Protein AF-A0A662RZT6-F1 (afdb_monomer)

Structure (mmCIF, N/CA/C/O backbone):
data_AF-A0A662RZT6-F1
#
_entry.id   AF-A0A662RZT6-F1
#
loop_
_atom_site.group_PDB
_atom_site.id
_atom_site.type_symbol
_atom_site.label_atom_id
_atom_site.label_alt_id
_atom_site.label_comp_id
_atom_site.label_asym_id
_atom_site.label_entity_id
_atom_site.label_seq_id
_atom_site.pdbx_PDB_ins_code
_atom_site.Cartn_x
_atom_site.Cartn_y
_atom_site.Cartn_z
_atom_site.occupancy
_atom_site.B_iso_or_equiv
_atom_site.auth_seq_id
_atom_site.auth_comp_id
_atom_site.auth_asym_id
_atom_site.auth_atom_id
_atom_site.pdbx_PDB_model_num
ATOM 1 N N . MET A 1 1 ? 14.618 -0.360 -24.094 1.00 48.00 1 MET A N 1
ATOM 2 C CA . MET A 1 1 ? 14.496 -0.554 -22.631 1.00 48.00 1 MET A CA 1
ATOM 3 C C . MET A 1 1 ? 13.637 -1.782 -22.387 1.00 48.00 1 MET A C 1
ATOM 5 O O . MET A 1 1 ? 12.517 -1.811 -22.881 1.00 48.00 1 MET A O 1
ATOM 9 N N . ALA A 1 2 ? 14.147 -2.811 -21.708 1.00 60.41 2 ALA A N 1
ATOM 10 C CA . ALA A 1 2 ? 13.312 -3.949 -21.332 1.00 60.41 2 ALA A CA 1
ATOM 11 C C . ALA A 1 2 ? 12.306 -3.485 -20.268 1.00 60.41 2 ALA A C 1
ATOM 13 O O . ALA A 1 2 ? 12.702 -2.975 -19.222 1.00 60.41 2 ALA A O 1
ATOM 14 N N . ILE A 1 3 ? 11.010 -3.620 -20.546 1.00 63.59 3 ILE A N 1
ATOM 15 C CA . ILE A 1 3 ? 9.976 -3.421 -19.530 1.00 63.59 3 ILE A CA 1
ATOM 16 C C . ILE A 1 3 ? 10.113 -4.590 -18.557 1.00 63.59 3 ILE A C 1
ATOM 18 O O . ILE A 1 3 ? 9.762 -5.725 -18.884 1.00 63.59 3 ILE A O 1
ATOM 22 N N . GLU A 1 4 ? 10.671 -4.323 -17.379 1.00 83.94 4 GLU A N 1
ATOM 23 C CA . GLU A 1 4 ? 10.667 -5.280 -16.276 1.00 83.94 4 GLU A CA 1
ATOM 24 C C . GLU A 1 4 ? 9.227 -5.738 -16.023 1.00 83.94 4 GLU A C 1
ATOM 26 O O . GLU A 1 4 ? 8.323 -4.919 -15.850 1.00 83.94 4 GLU A O 1
ATOM 31 N N . ARG A 1 5 ? 8.995 -7.053 -16.057 1.00 95.00 5 ARG A N 1
ATOM 32 C CA . ARG A 1 5 ? 7.668 -7.643 -15.852 1.00 95.00 5 ARG A CA 1
ATOM 33 C C . ARG A 1 5 ? 7.359 -7.766 -14.367 1.00 95.00 5 ARG A C 1
ATOM 35 O O . ARG A 1 5 ? 8.250 -7.791 -13.522 1.00 95.00 5 ARG A O 1
ATOM 42 N N . CYS A 1 6 ? 6.077 -7.874 -14.051 1.00 97.12 6 CYS A N 1
ATOM 43 C CA . CYS A 1 6 ? 5.635 -8.161 -12.699 1.00 97.12 6 CYS A CA 1
ATOM 44 C C . CYS A 1 6 ? 6.157 -9.527 -12.213 1.00 97.12 6 CYS A C 1
ATOM 46 O O . CYS A 1 6 ? 6.017 -10.529 -12.902 1.00 97.12 6 CYS A O 1
ATOM 48 N N . LEU A 1 7 ? 6.643 -9.604 -10.971 1.00 96.31 7 LEU A N 1
ATOM 49 C CA . LEU A 1 7 ? 7.084 -10.870 -10.356 1.00 96.31 7 LEU A CA 1
ATOM 50 C C . LEU A 1 7 ? 6.007 -11.974 -10.290 1.00 96.31 7 LEU A C 1
ATOM 52 O O . LEU A 1 7 ? 6.336 -13.142 -10.122 1.00 96.31 7 LEU A O 1
ATOM 56 N N . TYR A 1 8 ? 4.723 -11.617 -10.381 1.00 96.69 8 TYR A N 1
ATOM 57 C CA . TYR A 1 8 ? 3.598 -12.542 -10.193 1.00 96.69 8 TYR A CA 1
ATOM 58 C C . TYR A 1 8 ? 2.746 -12.756 -11.450 1.00 96.69 8 TYR A C 1
ATOM 60 O O . TYR A 1 8 ? 1.837 -13.583 -11.438 1.00 96.69 8 TYR A O 1
ATOM 68 N N . CYS A 1 9 ? 2.969 -11.987 -12.520 1.00 96.19 9 CYS A N 1
ATOM 69 C CA . CYS A 1 9 ? 2.218 -12.122 -13.769 1.00 96.19 9 CYS A CA 1
ATOM 70 C C . CYS A 1 9 ? 2.995 -11.526 -14.946 1.00 96.19 9 CYS A C 1
ATOM 72 O O . CYS A 1 9 ? 4.034 -10.911 -14.770 1.00 96.19 9 CYS A O 1
ATOM 74 N N . GLN A 1 10 ? 2.466 -11.639 -16.160 1.00 94.44 10 GLN A N 1
ATOM 75 C CA . GLN A 1 10 ? 3.192 -11.203 -17.359 1.00 94.44 10 GLN A CA 1
ATOM 76 C C . GLN A 1 10 ? 3.021 -9.713 -17.709 1.00 94.44 10 GLN A C 1
ATOM 78 O O . GLN A 1 10 ? 3.618 -9.246 -18.676 1.00 94.44 10 GLN A O 1
ATOM 83 N N . ARG A 1 11 ? 2.227 -8.958 -16.936 1.00 95.81 11 ARG A N 1
ATOM 84 C CA . ARG A 1 11 ? 2.020 -7.515 -17.154 1.00 95.81 11 ARG A CA 1
ATOM 85 C C . ARG A 1 11 ? 3.288 -6.701 -16.838 1.00 95.81 11 ARG A C 1
ATOM 87 O O . ARG A 1 11 ? 4.116 -7.167 -16.047 1.00 95.81 11 ARG A O 1
ATOM 94 N N . PRO A 1 12 ? 3.418 -5.479 -17.390 1.00 96.00 12 PRO A N 1
ATOM 95 C CA . PRO A 1 12 ? 4.461 -4.531 -17.002 1.00 96.00 12 PRO A CA 1
ATOM 96 C C . PRO A 1 12 ? 4.555 -4.350 -15.481 1.00 96.00 12 PRO A C 1
ATOM 98 O O . PRO A 1 12 ? 3.544 -4.232 -14.786 1.00 96.00 12 PRO A O 1
ATOM 101 N N . GLY A 1 13 ? 5.776 -4.371 -14.9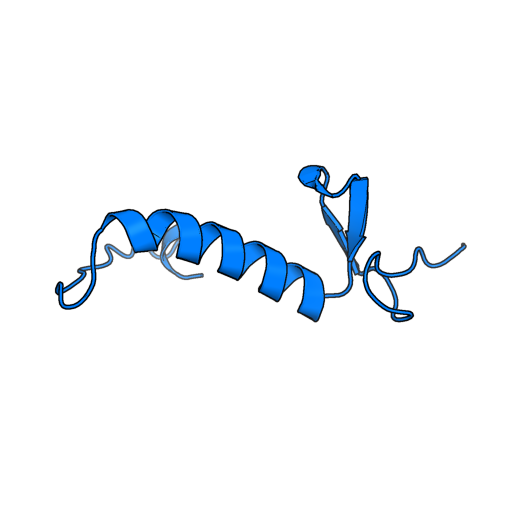55 1.00 95.88 13 GLY A N 1
ATOM 102 C CA . GLY A 1 13 ? 6.080 -4.031 -13.575 1.00 95.88 13 GLY A CA 1
ATOM 103 C C . GLY A 1 13 ? 6.166 -2.516 -13.426 1.00 95.88 13 GLY A C 1
ATOM 104 O O . GLY A 1 13 ? 7.102 -1.895 -13.920 1.00 95.88 13 GLY A O 1
ATOM 105 N N . GLU A 1 14 ? 5.191 -1.9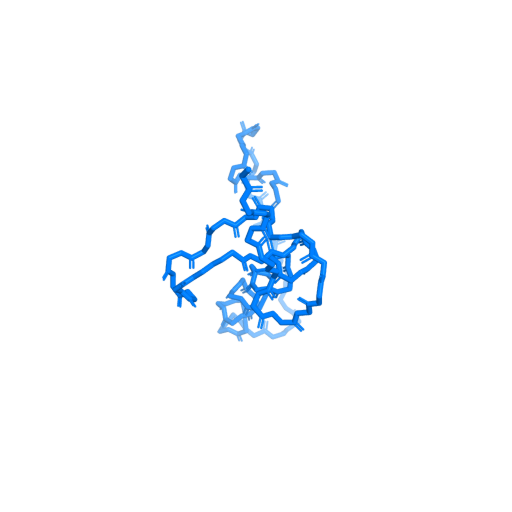29 -12.742 1.00 96.19 14 GLU A N 1
ATOM 106 C CA . GLU A 1 14 ? 5.075 -0.477 -12.549 1.00 96.19 14 GLU A CA 1
ATOM 107 C C . GLU A 1 14 ? 5.755 -0.022 -11.248 1.00 96.19 14 GLU A C 1
ATOM 109 O O . GLU A 1 14 ? 6.334 1.058 -11.188 1.00 96.19 14 GLU A O 1
ATOM 114 N N . HIS A 1 15 ? 5.733 -0.869 -10.211 1.00 96.12 15 HIS A N 1
ATOM 115 C CA . HIS A 1 15 ? 6.189 -0.526 -8.861 1.00 96.12 15 HIS A CA 1
ATOM 116 C C . HIS A 1 15 ? 7.341 -1.426 -8.437 1.00 96.12 15 HIS A C 1
ATOM 118 O O . HIS A 1 15 ? 7.157 -2.639 -8.331 1.00 96.12 15 HIS A O 1
ATOM 124 N N . PHE A 1 16 ? 8.512 -0.860 -8.142 1.00 96.19 16 PHE A N 1
ATOM 125 C CA . PHE A 1 16 ? 9.604 -1.616 -7.525 1.00 96.19 16 PHE A CA 1
ATOM 126 C C . PHE A 1 16 ? 9.337 -1.809 -6.032 1.00 96.19 16 PHE A C 1
ATOM 128 O O . PHE A 1 16 ? 9.124 -0.844 -5.299 1.00 96.19 16 PHE A O 1
ATOM 135 N N . VAL A 1 17 ? 9.350 -3.060 -5.569 1.00 96.06 17 VAL A N 1
ATOM 136 C CA . VAL A 1 17 ? 9.146 -3.398 -4.158 1.00 96.06 17 VAL A CA 1
ATOM 137 C C . VAL A 1 17 ? 10.426 -4.042 -3.624 1.00 96.06 17 VAL A C 1
ATOM 139 O O . VAL A 1 17 ? 10.634 -5.235 -3.850 1.00 96.06 17 VAL A O 1
ATOM 142 N N . PRO A 1 18 ? 11.256 -3.311 -2.851 1.00 95.06 18 PRO A N 1
ATOM 143 C CA . PRO A 1 18 ? 12.537 -3.827 -2.359 1.00 95.06 18 PRO A CA 1
ATOM 144 C C . PRO A 1 18 ? 12.403 -5.141 -1.581 1.00 95.06 18 PRO A C 1
ATOM 146 O O . PRO A 1 18 ? 13.152 -6.083 -1.794 1.00 95.06 18 PRO A O 1
ATOM 149 N N . ASN A 1 19 ? 11.363 -5.249 -0.749 1.00 94.88 19 ASN A N 1
ATOM 150 C CA . ASN A 1 19 ? 11.070 -6.448 0.047 1.00 94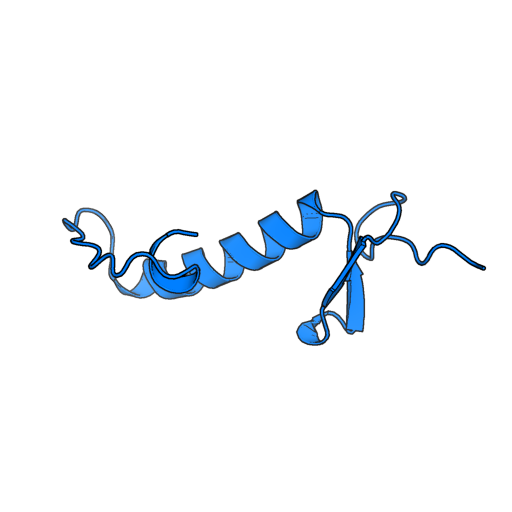.88 19 ASN A CA 1
ATOM 151 C C . ASN A 1 19 ? 10.698 -7.691 -0.786 1.00 94.88 19 ASN A C 1
ATOM 153 O O . ASN A 1 19 ? 10.593 -8.778 -0.227 1.00 94.88 19 ASN A O 1
ATOM 157 N N . LEU A 1 20 ? 10.392 -7.522 -2.074 1.00 94.19 20 LEU A N 1
ATOM 158 C CA . LEU A 1 20 ? 10.120 -8.614 -3.011 1.00 94.19 20 LEU A CA 1
ATOM 159 C C . LEU A 1 20 ? 11.267 -8.814 -4.012 1.00 94.19 20 LEU A C 1
ATOM 161 O O . LEU A 1 20 ? 11.208 -9.751 -4.799 1.00 94.19 20 LEU A O 1
ATOM 165 N N . GLY A 1 21 ? 12.284 -7.945 -3.997 1.00 94.25 21 GLY A N 1
ATOM 166 C CA . GLY A 1 21 ? 13.435 -8.023 -4.895 1.00 94.25 21 GLY A CA 1
ATOM 167 C C . GLY A 1 21 ? 13.134 -7.701 -6.362 1.00 94.25 21 GLY A C 1
ATOM 168 O O . GLY A 1 21 ? 13.904 -8.099 -7.227 1.00 94.25 21 GLY A O 1
ATOM 169 N N . GLY A 1 22 ? 12.031 -7.012 -6.676 1.00 94.88 22 GLY A N 1
ATOM 170 C CA . GLY A 1 22 ? 11.673 -6.732 -8.071 1.00 94.88 22 GLY A CA 1
ATOM 171 C C . GLY A 1 22 ? 10.416 -5.886 -8.255 1.00 94.88 22 GLY A C 1
ATOM 172 O O . GLY A 1 22 ? 9.808 -5.418 -7.286 1.00 94.88 22 GLY A O 1
ATOM 173 N N . LYS A 1 23 ? 10.030 -5.677 -9.521 1.00 96.69 23 LYS A N 1
ATOM 174 C CA . LYS A 1 23 ? 8.841 -4.899 -9.887 1.00 96.69 23 LYS A CA 1
ATOM 175 C C . LYS A 1 23 ? 7.562 -5.728 -9.915 1.00 96.69 23 LYS A C 1
ATOM 177 O O . LYS A 1 23 ? 7.542 -6.907 -10.259 1.00 96.69 23 LYS A O 1
ATOM 182 N N . VAL A 1 24 ? 6.448 -5.091 -9.585 1.00 97.19 24 VAL A N 1
ATOM 183 C CA . VAL A 1 24 ? 5.102 -5.667 -9.654 1.00 97.19 24 VAL A CA 1
ATOM 184 C C . VAL A 1 24 ? 4.149 -4.709 -10.365 1.00 97.19 24 VAL A C 1
ATOM 186 O O . VAL A 1 24 ? 4.348 -3.496 -10.342 1.00 97.19 24 VAL A O 1
ATOM 189 N N . CYS A 1 25 ? 3.111 -5.241 -11.011 1.00 97.44 25 CYS A N 1
ATOM 190 C CA . CYS A 1 25 ? 2.035 -4.409 -11.551 1.00 97.44 25 CYS A CA 1
ATOM 191 C C . CYS A 1 25 ? 1.213 -3.790 -10.409 1.00 97.44 25 CYS A C 1
ATOM 193 O O . CYS A 1 25 ? 1.235 -4.293 -9.278 1.00 97.44 25 CYS A O 1
ATOM 195 N N . THR A 1 26 ? 0.444 -2.741 -10.707 1.00 97.50 26 THR A N 1
ATOM 196 C CA . THR A 1 26 ? -0.380 -2.021 -9.718 1.00 97.50 26 THR A CA 1
ATOM 197 C C . THR A 1 26 ? -1.286 -2.947 -8.893 1.00 97.50 26 THR A C 1
ATOM 199 O O . THR A 1 26 ? -1.377 -2.819 -7.672 1.00 97.50 26 THR A O 1
ATOM 202 N N . GLU A 1 27 ? -1.896 -3.956 -9.514 1.00 98.25 27 GLU A N 1
ATOM 203 C CA . GLU A 1 27 ? -2.762 -4.910 -8.810 1.00 98.25 27 GLU A CA 1
ATOM 204 C C . GLU A 1 27 ? -1.998 -5.746 -7.768 1.00 98.25 27 GLU A C 1
ATOM 206 O O . GLU A 1 27 ? -2.426 -5.886 -6.617 1.00 98.25 27 GLU A O 1
ATOM 211 N N . HIS A 1 28 ? -0.831 -6.272 -8.148 1.00 97.94 28 HIS A N 1
ATOM 212 C CA . HIS A 1 28 ? 0.001 -7.061 -7.245 1.00 97.94 28 HIS A CA 1
ATOM 213 C C . HIS A 1 28 ? 0.665 -6.197 -6.168 1.00 97.94 28 HIS A C 1
ATOM 215 O O . HIS A 1 28 ? 0.825 -6.670 -5.040 1.00 97.94 28 HIS A O 1
ATOM 221 N N . PHE A 1 29 ? 0.962 -4.927 -6.462 1.00 97.81 29 PHE A N 1
ATOM 222 C CA . PHE A 1 29 ? 1.374 -3.948 -5.458 1.00 97.81 29 PHE A CA 1
ATOM 223 C C . PHE A 1 29 ? 0.276 -3.716 -4.410 1.00 97.81 29 PHE A C 1
ATOM 225 O O . PHE A 1 29 ? 0.524 -3.863 -3.212 1.00 97.81 29 PHE A O 1
ATOM 232 N N . LEU A 1 30 ? -0.963 -3.443 -4.833 1.00 97.94 30 LEU A N 1
ATOM 233 C CA . LEU A 1 30 ? -2.087 -3.221 -3.918 1.00 97.94 30 LEU A CA 1
ATOM 234 C C . LEU A 1 30 ? -2.397 -4.464 -3.080 1.00 97.94 30 LEU A C 1
ATOM 236 O O . LEU A 1 30 ? -2.637 -4.360 -1.874 1.00 97.94 30 LEU A O 1
ATOM 240 N N . ARG A 1 31 ? -2.348 -5.660 -3.680 1.00 97.94 31 ARG A N 1
ATOM 241 C CA . ARG A 1 31 ? -2.504 -6.924 -2.946 1.00 97.94 31 ARG A CA 1
ATOM 242 C C . ARG A 1 31 ? -1.412 -7.092 -1.891 1.00 97.94 31 ARG A C 1
ATOM 244 O O . ARG A 1 31 ? -1.712 -7.470 -0.755 1.00 97.94 31 ARG A O 1
ATOM 251 N N . TYR A 1 32 ? -0.163 -6.806 -2.253 1.00 97.31 32 TYR A N 1
ATOM 252 C CA . TYR A 1 32 ? 0.976 -6.837 -1.344 1.00 97.31 32 TYR A CA 1
ATOM 253 C C . TYR A 1 32 ? 0.794 -5.857 -0.175 1.00 97.31 32 TYR A C 1
ATOM 255 O O . TYR A 1 32 ? 0.873 -6.267 0.988 1.00 97.31 32 TYR A O 1
ATOM 263 N N . PHE A 1 33 ? 0.467 -4.597 -0.468 1.00 96.94 33 PHE A N 1
ATOM 264 C CA . PHE A 1 33 ? 0.247 -3.547 0.524 1.00 96.94 33 PHE A CA 1
ATOM 265 C C . PHE A 1 33 ? -0.888 -3.911 1.492 1.00 96.94 33 PHE A C 1
ATOM 267 O O . PHE A 1 33 ? -0.672 -4.009 2.704 1.00 96.94 33 PHE A O 1
ATOM 274 N N . ARG A 1 34 ? -2.072 -4.253 0.965 1.00 97.38 34 ARG A N 1
ATOM 275 C CA . ARG A 1 34 ? -3.244 -4.647 1.767 1.00 97.38 34 ARG A CA 1
ATOM 276 C C . ARG A 1 34 ? -2.962 -5.860 2.649 1.00 97.38 34 ARG A C 1
ATOM 278 O O . ARG A 1 34 ? -3.433 -5.913 3.783 1.00 97.38 34 ARG A O 1
ATOM 285 N N . LYS A 1 35 ? -2.172 -6.836 2.179 1.00 97.06 35 LYS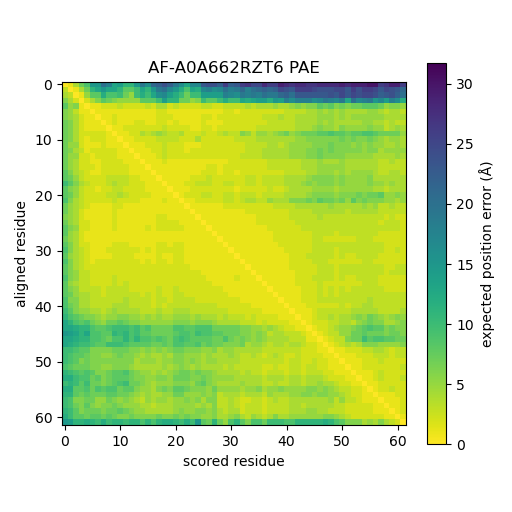 A N 1
ATOM 286 C CA . LYS A 1 35 ? -1.782 -8.005 2.987 1.00 97.06 35 LYS A CA 1
ATOM 287 C C . LYS A 1 35 ? -0.949 -7.598 4.207 1.00 97.06 35 LYS A C 1
ATOM 289 O O . LYS A 1 35 ? -1.145 -8.178 5.277 1.00 97.06 35 LYS A O 1
ATOM 294 N N . ARG A 1 36 ? -0.056 -6.609 4.076 1.00 95.94 36 ARG A N 1
ATOM 295 C CA . ARG A 1 36 ? 0.737 -6.076 5.200 1.00 95.94 36 ARG A CA 1
ATOM 296 C C . ARG A 1 36 ? -0.145 -5.316 6.186 1.00 95.94 36 ARG A C 1
ATOM 298 O O . ARG A 1 36 ? -0.104 -5.640 7.370 1.00 95.94 36 ARG A O 1
ATOM 305 N N . VAL A 1 37 ? -1.008 -4.421 5.699 1.00 95.56 37 VAL A N 1
ATOM 306 C CA . VAL A 1 37 ? -1.974 -3.688 6.539 1.00 95.56 37 VAL A CA 1
ATOM 307 C C . VAL A 1 37 ? -2.877 -4.664 7.300 1.00 95.56 37 VAL A C 1
ATOM 309 O O . VAL A 1 37 ? -2.943 -4.634 8.527 1.00 95.56 37 VAL A O 1
ATOM 312 N N . LYS A 1 38 ? -3.481 -5.637 6.605 1.00 95.44 38 LYS A N 1
ATOM 313 C CA . LYS A 1 38 ? -4.338 -6.666 7.217 1.00 95.44 38 LYS A CA 1
ATOM 314 C C . LYS A 1 38 ? -3.602 -7.501 8.266 1.00 95.44 38 LYS A C 1
ATOM 316 O O . LYS A 1 38 ? -4.209 -7.890 9.261 1.00 95.44 38 LYS A O 1
ATOM 321 N N . ARG A 1 39 ? -2.312 -7.800 8.069 1.00 95.25 39 ARG A N 1
ATOM 322 C CA . ARG A 1 39 ? -1.502 -8.534 9.057 1.00 95.25 39 ARG A CA 1
ATOM 323 C C . ARG A 1 39 ? -1.356 -7.746 10.359 1.00 95.25 39 ARG A C 1
ATOM 325 O O . ARG A 1 39 ? -1.429 -8.358 11.420 1.00 95.25 39 ARG A O 1
ATOM 332 N N . VAL A 1 40 ? -1.176 -6.430 10.273 1.00 93.94 40 VAL A N 1
ATOM 333 C CA . VAL A 1 40 ? -1.099 -5.552 11.448 1.00 93.94 40 VAL A CA 1
ATOM 334 C C . VAL A 1 40 ? -2.470 -5.446 12.117 1.00 93.94 40 VAL A C 1
ATOM 336 O O . VAL A 1 40 ? -2.595 -5.786 13.290 1.00 93.94 40 VAL A O 1
ATOM 339 N N . LEU A 1 41 ? -3.519 -5.106 11.359 1.00 92.69 41 LEU A N 1
ATOM 340 C CA . LEU A 1 41 ? -4.874 -4.923 11.896 1.00 92.69 41 LEU A CA 1
ATOM 341 C C . LEU A 1 41 ? -5.458 -6.194 12.525 1.00 92.69 41 LEU A C 1
ATOM 343 O O . LEU A 1 41 ? -6.194 -6.116 13.503 1.00 92.69 41 LEU A O 1
ATOM 347 N N . ARG A 1 42 ? -5.093 -7.387 12.033 1.00 92.56 42 ARG A N 1
ATOM 348 C CA . ARG A 1 42 ? -5.505 -8.663 12.648 1.00 92.56 42 ARG A CA 1
ATOM 349 C C . ARG A 1 42 ? -5.147 -8.764 14.131 1.00 92.56 42 ARG A C 1
ATOM 351 O O . ARG A 1 42 ? -5.862 -9.451 14.853 1.00 92.56 42 ARG A O 1
ATOM 358 N N . ARG A 1 43 ? -4.077 -8.099 14.583 1.00 92.38 43 ARG A N 1
ATOM 359 C CA . ARG A 1 43 ? -3.661 -8.093 15.994 1.00 92.38 43 ARG A CA 1
ATOM 360 C C . ARG A 1 43 ? -4.632 -7.322 16.892 1.00 92.38 43 ARG A C 1
ATOM 362 O O . ARG A 1 43 ? -4.678 -7.587 18.084 1.00 92.38 43 ARG A O 1
ATOM 369 N N . MET A 1 44 ? -5.432 -6.411 16.334 1.00 90.81 44 MET A N 1
ATOM 370 C CA . MET A 1 44 ? -6.408 -5.626 17.096 1.00 90.81 44 MET A CA 1
ATOM 371 C C . MET A 1 44 ? -7.670 -6.426 17.457 1.00 90.81 44 MET A C 1
ATOM 373 O O . MET A 1 44 ? -8.372 -6.045 18.393 1.00 90.81 44 MET A O 1
ATOM 377 N N . GLY A 1 45 ? -7.939 -7.543 16.771 1.00 89.31 45 GLY A N 1
ATOM 378 C CA . GLY A 1 45 ? -9.158 -8.342 16.936 1.00 89.31 45 GLY A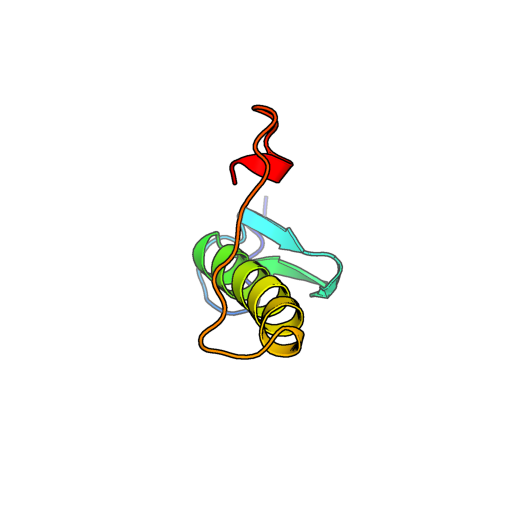 CA 1
ATOM 379 C C . GLY A 1 45 ? -10.337 -7.843 16.088 1.00 89.31 45 GLY A C 1
ATOM 380 O O . GLY A 1 45 ? -10.310 -6.745 15.536 1.00 89.31 45 GLY A O 1
ATOM 381 N N . LYS A 1 46 ? -11.370 -8.682 15.939 1.00 89.75 46 LYS A N 1
ATOM 382 C CA . LYS A 1 46 ? -12.600 -8.357 15.191 1.00 89.75 46 LYS A CA 1
ATOM 383 C C . LYS A 1 46 ? -13.637 -7.685 16.102 1.00 89.75 46 LYS A C 1
ATOM 385 O O . LYS A 1 46 ? -13.552 -7.807 17.318 1.00 89.75 46 LYS A O 1
ATOM 390 N N . GLY A 1 47 ? -14.623 -7.008 15.507 1.00 91.62 47 GLY A N 1
ATOM 391 C CA . GLY A 1 47 ? -15.788 -6.464 16.225 1.00 91.62 47 GLY A CA 1
ATOM 392 C C . GLY A 1 47 ? -15.536 -5.173 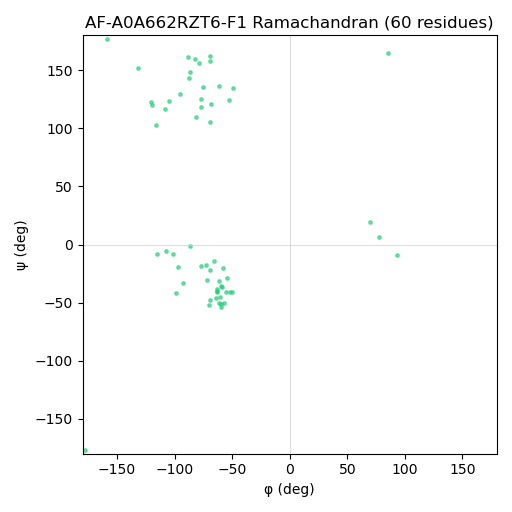17.011 1.00 91.62 47 GLY A C 1
ATOM 393 O O . GLY A 1 47 ? -16.422 -4.710 17.721 1.00 91.62 47 GLY A O 1
ATOM 394 N N . LYS A 1 48 ? -14.347 -4.575 16.887 1.00 92.12 48 LYS A N 1
ATOM 395 C CA . LYS A 1 48 ? -14.016 -3.304 17.539 1.00 92.12 48 LYS A CA 1
ATOM 396 C C . LYS A 1 48 ? -14.418 -2.120 16.666 1.00 92.12 48 LYS A C 1
ATOM 398 O O . LYS A 1 48 ? -14.256 -2.163 15.448 1.00 92.12 48 LYS A O 1
ATOM 403 N N . ARG A 1 49 ? -14.888 -1.046 17.302 1.00 93.88 49 ARG A N 1
ATOM 404 C CA . ARG A 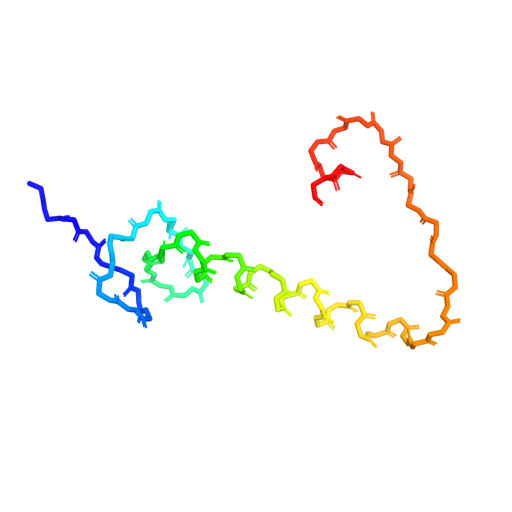1 49 ? -15.019 0.265 16.657 1.00 93.88 49 ARG A CA 1
ATOM 405 C C . ARG A 1 49 ? -13.628 0.883 16.529 1.00 93.88 49 ARG A C 1
ATOM 407 O O . ARG A 1 49 ? -12.840 0.813 17.470 1.00 93.88 49 ARG A O 1
ATOM 414 N N . VAL A 1 50 ? -13.330 1.452 15.367 1.00 91.81 50 VAL A N 1
ATOM 415 C CA . VAL A 1 50 ? -12.041 2.085 15.069 1.00 91.81 50 VAL A CA 1
ATOM 416 C C . VAL A 1 50 ? -12.310 3.539 14.715 1.00 91.81 50 VAL A C 1
ATOM 418 O O . VAL A 1 50 ? -13.073 3.810 13.793 1.00 91.81 50 VAL A O 1
ATOM 421 N N . LEU A 1 51 ? -11.690 4.457 15.453 1.00 94.12 51 LEU A N 1
ATOM 422 C CA . LEU A 1 51 ? -11.644 5.872 15.105 1.00 94.12 51 LEU A CA 1
ATOM 423 C C . LEU A 1 51 ? -10.336 6.137 14.356 1.00 94.12 51 LEU A C 1
ATOM 425 O O . LEU A 1 51 ? -9.270 5.746 14.831 1.00 94.12 51 LEU A O 1
ATOM 429 N N . VAL A 1 52 ? -10.418 6.789 13.198 1.00 93.25 52 VAL A N 1
ATOM 430 C CA . VAL A 1 52 ? -9.248 7.185 12.406 1.00 93.25 52 VAL A CA 1
ATOM 431 C C . VAL A 1 52 ? -9.091 8.696 12.515 1.00 93.25 52 VAL A C 1
ATOM 433 O O . VAL A 1 52 ? -9.973 9.442 12.100 1.00 93.25 52 VAL A O 1
ATOM 436 N N . GLY A 1 53 ? -7.979 9.144 13.098 1.00 95.38 53 GLY A N 1
ATOM 437 C CA . GLY A 1 53 ? -7.618 10.559 13.117 1.00 95.38 53 GLY A CA 1
ATOM 438 C C . GLY A 1 53 ? -7.069 10.981 11.756 1.00 95.38 53 GLY A C 1
ATOM 439 O O . GLY A 1 53 ? -6.045 10.459 11.321 1.00 95.38 53 GLY A O 1
ATOM 440 N N . VAL A 1 54 ? -7.747 11.918 11.095 1.00 95.94 54 VAL A N 1
ATOM 441 C CA . VAL A 1 54 ? -7.377 12.447 9.774 1.00 95.94 54 VAL A CA 1
ATOM 442 C C . VAL A 1 54 ? -6.780 13.844 9.901 1.00 95.94 54 VAL A C 1
ATOM 444 O O . VAL A 1 54 ? -7.424 14.740 10.436 1.00 95.94 54 VAL A O 1
ATOM 447 N N . SER A 1 55 ? -5.560 14.034 9.391 1.00 95.25 55 SER A N 1
ATOM 448 C CA . SER A 1 55 ? -4.884 15.342 9.341 1.00 95.25 55 SER A CA 1
ATOM 449 C C . SER A 1 55 ? -4.933 15.998 7.958 1.00 95.25 55 SER A C 1
ATOM 451 O O . SER A 1 55 ? -4.509 17.138 7.807 1.00 95.25 55 SER A O 1
ATOM 453 N N . GLY A 1 56 ? -5.410 15.276 6.938 1.00 93.62 56 GLY A N 1
ATOM 454 C CA . GLY A 1 56 ? -5.383 15.714 5.540 1.00 93.62 56 GLY A CA 1
ATOM 455 C C . GLY A 1 56 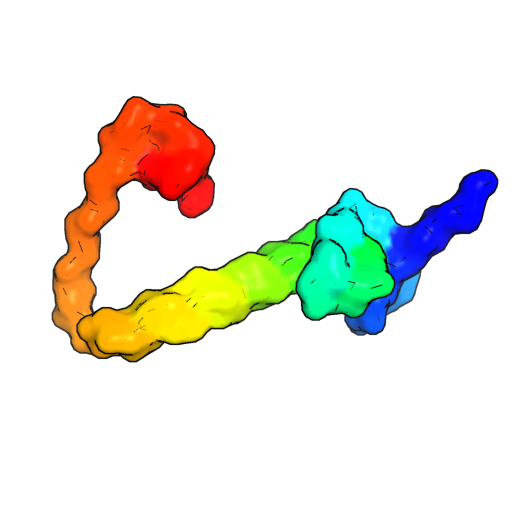? -4.146 15.241 4.762 1.00 93.62 56 GLY A C 1
ATOM 456 O O . GLY A 1 56 ? -4.093 15.366 3.543 1.00 93.62 56 GLY A O 1
ATOM 457 N N . GLY A 1 57 ? -3.152 14.662 5.442 1.00 94.94 57 GLY A N 1
ATOM 458 C CA . GLY A 1 57 ? -1.974 14.083 4.796 1.00 94.94 57 GLY A CA 1
ATOM 459 C C . GLY A 1 57 ? -2.250 12.702 4.197 1.00 94.94 57 GLY A C 1
ATOM 460 O O . GLY A 1 57 ? -3.122 11.972 4.678 1.00 94.94 57 GLY A O 1
ATOM 461 N N . LYS A 1 58 ? -1.442 12.306 3.203 1.00 93.56 58 LYS A N 1
ATOM 462 C CA . LYS A 1 58 ? -1.554 11.006 2.514 1.00 93.56 58 LYS A CA 1
ATOM 463 C C . LYS A 1 58 ? -1.628 9.823 3.482 1.00 93.56 58 LYS A C 1
ATOM 465 O O . LYS A 1 58 ? -2.444 8.939 3.286 1.00 93.56 58 LYS A O 1
ATOM 470 N N . ASP A 1 59 ? -0.840 9.833 4.556 1.00 93.12 59 ASP A N 1
ATOM 471 C CA . ASP A 1 59 ? -0.762 8.706 5.493 1.00 93.12 59 ASP A CA 1
ATOM 472 C C . ASP A 1 59 ? -2.007 8.577 6.384 1.00 93.12 59 ASP A C 1
ATOM 474 O O . ASP A 1 59 ? -2.253 7.518 6.950 1.00 93.12 59 ASP A O 1
ATOM 478 N N . SER A 1 60 ? -2.804 9.643 6.488 1.00 89.56 60 SER A N 1
ATOM 479 C CA . SER A 1 60 ? -4.064 9.645 7.235 1.00 89.56 60 SER A CA 1
ATOM 480 C C . SER A 1 60 ? -5.298 9.417 6.351 1.00 89.56 60 SER A C 1
ATOM 482 O O . SER A 1 60 ? -6.344 9.040 6.871 1.00 89.56 60 SER A O 1
ATOM 484 N N . ILE A 1 61 ? -5.171 9.636 5.033 1.00 90.56 61 ILE A N 1
ATOM 485 C CA . ILE A 1 61 ? -6.256 9.517 4.042 1.00 90.56 61 ILE A CA 1
ATOM 486 C C . ILE A 1 61 ? -6.233 8.174 3.297 1.00 90.56 61 ILE A C 1
ATOM 488 O O . ILE A 1 61 ? -7.299 7.638 2.998 1.00 90.56 61 ILE A O 1
ATOM 492 N N . ALA A 1 62 ? -5.040 7.706 2.913 1.00 75.50 62 ALA A N 1
ATOM 493 C CA . ALA A 1 62 ? -4.846 6.691 1.872 1.00 75.50 62 ALA A CA 1
ATOM 494 C C . ALA A 1 62 ? -5.325 5.275 2.230 1.00 75.50 62 ALA A C 1
ATOM 496 O O . ALA A 1 62 ? -5.203 4.857 3.404 1.00 75.50 62 ALA A O 1
#

Radius of gyration: 15.49 Å; Cα contacts (8 Å, |Δi|>4): 59; chains: 1; bounding box: 30×28×40 Å

Sequence (62 aa):
MAIERCLYCQRPGEHFVPNLGGKVCTEHFLRYFRKRVKRVLRRMGKGKRVLVGVSGGKDSIA

Solvent-accessible surface area (backbone atoms only — not comparable to full-atom values): 4017 Å² total; per-residue (Å²): 130,85,77,53,46,15,82,86,50,89,51,62,30,76,43,77,38,78,97,75,74,43,30,22,25,69,69,58,45,50,53,52,51,50,52,54,54,51,61,58,53,60,75,76,56,84,96,68,91,82,88,82,79,67,83,83,45,66,90,49,70,112

Mean predicted aligned error: 4.39 Å

pLDDT: mean 92.62, std 8.83, range [48.0, 98.25]

Secondary structure (DSSP, 8-state):
---PBPTTSSSB--EEEGGGTEEE-HHHHHHHHHHHHHHHHGGG-SS--------SSHHHH-

Nearest PDB structures (foldseek):
  5mkq-assembly1_A  TM=8.787E-01  e=4.395E-02  Pyrococcus horikoshii OT3
  5mkq-assembly1_B  TM=8.807E-01  e=6.351E-02  Pyrococcus horikoshii OT3
  5mko-assembly1_B  TM=8.347E-01  e=6.836E-02  Pyrococcus horikoshii OT3

Fol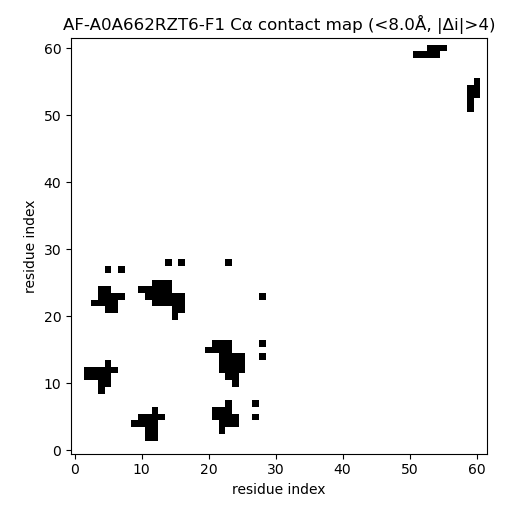dseek 3Di:
DDQFAAPVDRHGFPDADVVVPGGHDPVVVVVVVVVVVCVVVVVVPPDDDDDQDAPPDPVRPD